Protein AF-A0A8X7VC57-F1 (afdb_monomer_lite)

Foldseek 3Di:
DPDDDPDPDADPVQVVCVVVVLDNHAAALPDPPQDLSSLVSHHHPDWPQEDLPVVSCVVVVTDHPVCSLVSVVVSVCSNVVDDDDDDDDDDDDRDPLVSVVSVVVVPAAEEEDEADDQVQLPQVNLVPVPPDPPSDGPVVSSVVSVVRVVVVVVVVVVSCVVRPNHDYHYDYPDDPDD

InterPro domains:
  IPR036514 SGNH hydrolase superfamily [G3DSA:3.40.50.1110] (84-177)
  IPR050592 GDSL lipolytic enzyme [PTHR45642] (5-82)

Secondary structure (DSSP, 8-state):
-----SSSS--HHHHHHHHTTS-SS--BTTSTT--HHHHHT--B---TT--SSHHHHHHHTPPPGGGHHHHHHHHHHHHTTS------------SHHHHHHHHHHTT--EEEEEPP--GGGSHHHHHHT-S-TT----HHHHHHHHHHHHHHHHHHHHHHHTSTT-EEEEE-SSPPP-

Sequence (178 aa):
MHVCRFSNGKLISDVIASNLNIKEFVPPFLQPNISDQGIVTGVCFASAGAGYDDRTSLSSKAIPVSKQPSMFKDYIARLKGVLSILISMVTKSLRLDGFVRELYRLGCRNIVVGGLPLMGCLPVQMTTKMRNIMRFCVEQENKDSVLYNQKLVKKLPEIEASLPGSKFLYASVYGPKP

pLDDT: mean 76.43, std 15.06, range [29.12, 92.12]

Radius of gyration: 18.11 Å; chains: 1; bounding box: 50×40×45 Å

Structure (mmCIF, N/CA/C/O backbone):
data_AF-A0A8X7VC57-F1
#
_entry.id   AF-A0A8X7VC57-F1
#
loop_
_atom_site.group_PDB
_atom_site.id
_atom_site.type_symbol
_atom_site.label_atom_id
_atom_site.label_alt_id
_atom_site.label_comp_id
_atom_site.label_asym_id
_atom_site.label_entity_id
_atom_site.label_seq_id
_atom_site.pdbx_PDB_ins_code
_atom_site.Cartn_x
_atom_site.Cartn_y
_atom_site.Cartn_z
_atom_site.occupancy
_atom_site.B_iso_or_equiv
_atom_site.auth_seq_id
_atom_site.auth_comp_id
_atom_site.auth_asym_id
_atom_site.auth_atom_id
_atom_site.pdbx_PDB_model_num
ATOM 1 N N . MET A 1 1 ? -10.328 -23.350 -2.053 1.00 32.97 1 MET A N 1
ATOM 2 C CA . MET A 1 1 ? -9.772 -22.268 -2.895 1.00 32.97 1 MET A CA 1
ATOM 3 C C . MET A 1 1 ? -8.542 -21.737 -2.176 1.00 32.97 1 MET A C 1
ATOM 5 O O . MET A 1 1 ? -8.692 -21.047 -1.176 1.00 32.97 1 MET A O 1
ATOM 9 N N . HIS A 1 2 ? -7.342 -22.172 -2.569 1.00 39.66 2 HIS A N 1
ATOM 10 C CA . HIS A 1 2 ? -6.114 -21.644 -1.972 1.00 39.66 2 HIS A CA 1
ATOM 11 C C . HIS A 1 2 ? -6.034 -20.152 -2.288 1.00 39.66 2 HIS A C 1
ATOM 13 O O . HIS A 1 2 ? -6.206 -19.751 -3.436 1.00 39.66 2 HIS A O 1
ATOM 19 N N . VAL A 1 3 ? -5.821 -19.332 -1.265 1.00 59.09 3 VAL A N 1
ATOM 20 C CA . VAL A 1 3 ? -5.559 -17.905 -1.436 1.00 59.09 3 VAL A CA 1
ATOM 21 C C . VAL A 1 3 ? -4.309 -17.762 -2.305 1.00 59.09 3 VAL A C 1
ATOM 23 O O . VAL A 1 3 ? -3.206 -18.062 -1.851 1.00 59.09 3 VAL A O 1
ATOM 26 N N . CYS A 1 4 ? -4.470 -17.343 -3.561 1.00 60.69 4 CYS A N 1
ATOM 27 C CA . CYS A 1 4 ? -3.344 -17.099 -4.456 1.00 60.69 4 CYS A CA 1
ATOM 28 C C . CYS A 1 4 ? -2.529 -15.909 -3.935 1.00 60.69 4 CYS A C 1
ATOM 30 O O . CYS A 1 4 ? -2.965 -14.760 -4.015 1.00 60.69 4 CYS A O 1
ATOM 32 N N . ARG A 1 5 ? -1.337 -16.186 -3.397 1.00 76.19 5 ARG A N 1
ATOM 33 C CA . ARG A 1 5 ? -0.320 -15.177 -3.085 1.00 76.19 5 ARG A CA 1
ATOM 34 C C . ARG A 1 5 ? 0.620 -15.063 -4.281 1.00 76.19 5 ARG A C 1
ATOM 36 O O . ARG A 1 5 ? 1.067 -16.074 -4.811 1.00 76.19 5 ARG A O 1
ATOM 43 N N . PHE A 1 6 ? 0.951 -13.840 -4.689 1.00 80.94 6 PHE A N 1
ATOM 44 C CA . PHE A 1 6 ? 1.944 -13.575 -5.742 1.00 80.94 6 PHE A CA 1
ATOM 45 C C . PHE A 1 6 ? 3.376 -13.712 -5.197 1.00 80.94 6 PHE A C 1
ATOM 47 O O . PHE A 1 6 ? 4.193 -12.805 -5.305 1.00 80.94 6 PHE A O 1
ATOM 54 N N . SER A 1 7 ? 3.644 -14.827 -4.522 1.00 83.50 7 SER A N 1
ATOM 55 C CA . SER A 1 7 ? 4.925 -15.191 -3.923 1.00 83.50 7 SER A CA 1
ATOM 56 C C . SER A 1 7 ? 4.918 -16.693 -3.628 1.00 83.50 7 SER A C 1
ATOM 58 O O . SER A 1 7 ? 3.858 -17.284 -3.433 1.00 83.50 7 SER A O 1
ATOM 60 N N . ASN A 1 8 ? 6.098 -17.303 -3.552 1.00 83.38 8 ASN A N 1
ATOM 61 C CA . ASN A 1 8 ? 6.290 -18.673 -3.070 1.00 83.38 8 ASN A CA 1
ATOM 62 C C . ASN A 1 8 ? 6.340 -18.767 -1.531 1.00 83.38 8 ASN A C 1
ATOM 64 O O . ASN A 1 8 ? 6.623 -19.833 -0.992 1.00 83.38 8 ASN A O 1
ATOM 68 N N . GLY A 1 9 ? 6.083 -17.666 -0.819 1.00 85.88 9 GLY A N 1
ATOM 69 C CA . GLY A 1 9 ? 6.104 -17.624 0.639 1.00 85.88 9 GLY A CA 1
ATOM 70 C C . GLY A 1 9 ? 5.295 -16.470 1.229 1.00 85.88 9 GLY A C 1
ATOM 71 O O . GLY A 1 9 ? 4.323 -15.989 0.639 1.00 85.88 9 GLY A O 1
ATOM 72 N N . LYS A 1 10 ? 5.707 -16.032 2.424 1.00 86.56 10 LYS A N 1
ATOM 73 C CA . LYS A 1 10 ? 5.094 -14.917 3.156 1.00 86.56 10 LYS A CA 1
ATOM 74 C C . LYS A 1 10 ? 5.173 -13.616 2.350 1.00 86.56 10 LYS A C 1
ATOM 76 O O . LYS A 1 10 ? 6.207 -13.280 1.776 1.00 86.56 10 LYS A O 1
ATOM 81 N N . LEU A 1 11 ? 4.072 -12.870 2.327 1.00 85.25 11 LEU A N 1
ATOM 82 C CA . LEU A 1 11 ? 4.039 -11.490 1.848 1.00 85.25 11 LEU A CA 1
ATOM 83 C C . LEU A 1 11 ? 4.624 -10.561 2.915 1.00 85.25 11 LEU A C 1
ATOM 85 O O . LEU A 1 11 ? 4.671 -10.907 4.094 1.00 85.25 11 LEU A O 1
ATOM 89 N N . ILE A 1 12 ? 4.989 -9.337 2.529 1.00 84.75 12 ILE A N 1
ATOM 90 C CA . ILE A 1 12 ? 5.497 -8.333 3.476 1.00 84.75 12 ILE A CA 1
ATOM 91 C C . ILE A 1 12 ? 4.533 -8.092 4.651 1.00 84.75 12 ILE A C 1
ATOM 93 O O . ILE A 1 12 ? 4.969 -7.958 5.790 1.00 84.75 12 ILE A O 1
ATOM 97 N N . SER A 1 13 ? 3.221 -8.132 4.401 1.00 81.75 13 SER A N 1
ATOM 98 C CA . SER A 1 13 ? 2.192 -8.041 5.442 1.00 81.75 13 SER A CA 1
ATOM 99 C C . SER A 1 13 ? 2.254 -9.199 6.439 1.00 81.75 13 SER A C 1
ATOM 101 O O . SER A 1 13 ? 2.046 -8.985 7.629 1.00 81.75 13 SER A O 1
ATOM 103 N N . ASP A 1 14 ? 2.558 -10.413 5.971 1.00 85.38 14 ASP A N 1
ATOM 104 C CA . ASP A 1 14 ? 2.683 -11.598 6.825 1.00 85.38 14 ASP A CA 1
ATOM 105 C C . ASP A 1 14 ? 3.969 -11.546 7.650 1.00 85.38 14 ASP A C 1
ATOM 107 O O . ASP A 1 14 ? 3.955 -11.898 8.824 1.00 85.38 14 ASP A O 1
ATOM 111 N N . VAL A 1 15 ? 5.074 -11.081 7.054 1.00 86.12 15 VAL A N 1
ATOM 112 C CA . VAL A 1 15 ? 6.356 -10.908 7.754 1.00 86.12 15 VAL A CA 1
ATOM 113 C C . VAL A 1 15 ? 6.214 -9.887 8.879 1.00 86.12 15 VAL A C 1
ATOM 115 O O . VAL A 1 15 ? 6.610 -10.168 10.006 1.00 86.12 15 VAL A O 1
ATOM 118 N N . ILE A 1 16 ? 5.590 -8.736 8.609 1.00 84.25 16 ILE A N 1
ATOM 119 C CA . ILE A 1 16 ? 5.329 -7.717 9.634 1.00 84.25 16 ILE A CA 1
ATOM 120 C C . ILE A 1 16 ? 4.433 -8.287 10.740 1.00 84.25 16 ILE A C 1
ATOM 122 O O . ILE A 1 16 ? 4.773 -8.177 11.915 1.00 84.25 16 ILE A O 1
ATOM 126 N N . ALA A 1 17 ? 3.320 -8.935 10.383 1.00 82.38 17 ALA A N 1
ATOM 127 C CA . ALA A 1 17 ? 2.410 -9.517 11.368 1.00 82.38 17 ALA A CA 1
ATOM 128 C C . ALA A 1 17 ? 3.068 -10.630 12.205 1.00 82.38 17 ALA A C 1
ATOM 130 O O . ALA A 1 17 ? 2.807 -10.718 13.406 1.00 82.38 17 ALA A O 1
ATOM 131 N N . SER A 1 18 ? 3.946 -11.432 11.593 1.00 85.31 18 SER A N 1
ATOM 132 C CA . SER A 1 18 ? 4.711 -12.484 12.273 1.00 85.31 18 SER A CA 1
ATOM 133 C C . SER A 1 18 ? 5.719 -11.880 13.249 1.00 85.31 18 SER A C 1
ATOM 135 O O . SER A 1 18 ? 5.764 -12.287 14.402 1.00 85.31 18 SER A O 1
ATOM 137 N N . ASN A 1 19 ? 6.486 -10.874 12.818 1.00 86.50 19 ASN A N 1
ATOM 138 C CA . ASN A 1 19 ? 7.508 -10.226 13.649 1.00 86.50 19 ASN A CA 1
ATOM 139 C C . ASN A 1 19 ? 6.909 -9.461 14.838 1.00 86.50 19 ASN A C 1
ATOM 141 O O . ASN A 1 19 ? 7.575 -9.278 15.852 1.00 86.50 19 ASN A O 1
ATOM 145 N N . LEU A 1 20 ? 5.653 -9.023 14.721 1.00 83.94 20 LEU A N 1
ATOM 146 C CA . LEU A 1 20 ? 4.893 -8.407 15.810 1.00 83.94 20 LEU A CA 1
ATOM 147 C C . LEU A 1 20 ? 4.149 -9.432 16.684 1.00 83.94 20 LEU A C 1
ATOM 149 O O . LEU A 1 20 ? 3.386 -9.031 17.558 1.00 83.94 20 LEU A O 1
ATOM 153 N N . ASN A 1 21 ? 4.342 -10.736 16.451 1.00 86.00 21 ASN A N 1
ATOM 154 C CA . ASN A 1 21 ? 3.646 -11.829 17.138 1.00 86.00 21 ASN A CA 1
ATOM 155 C C . ASN A 1 21 ? 2.107 -11.728 17.076 1.00 86.00 21 ASN A C 1
ATOM 157 O O . ASN A 1 21 ? 1.411 -12.172 17.985 1.00 86.00 21 ASN A O 1
ATOM 161 N N . ILE A 1 22 ? 1.561 -11.150 15.999 1.00 82.81 22 ILE A N 1
ATOM 162 C CA . ILE A 1 22 ? 0.108 -11.011 15.803 1.00 82.81 22 ILE A CA 1
ATOM 163 C C . ILE A 1 22 ? -0.461 -12.269 15.147 1.00 82.81 22 ILE A C 1
ATOM 165 O O . IL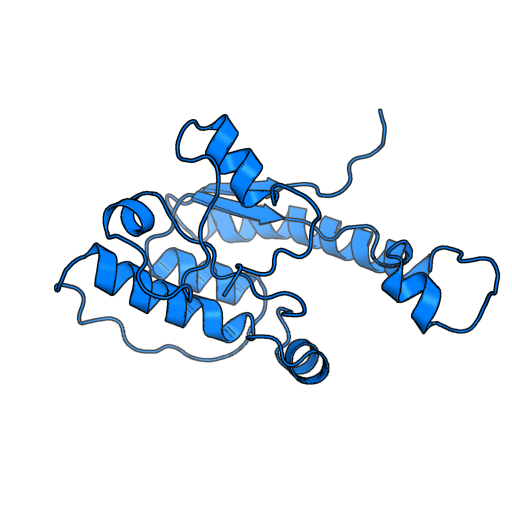E A 1 22 ? -1.477 -12.803 15.589 1.00 82.81 22 ILE A O 1
ATOM 169 N N . LYS A 1 23 ? 0.159 -12.711 14.046 1.00 83.44 23 LYS A N 1
ATOM 170 C CA . LYS A 1 23 ? -0.220 -13.922 13.305 1.00 83.44 23 LYS A CA 1
ATOM 171 C C . LYS A 1 23 ? 0.841 -14.303 12.286 1.00 83.44 23 LYS A C 1
ATOM 173 O O . LYS A 1 23 ? 1.563 -13.451 11.776 1.00 83.44 23 LYS A O 1
ATOM 178 N N . GLU A 1 24 ? 0.850 -15.577 11.918 1.00 87.94 24 GLU A N 1
ATOM 179 C CA . GLU A 1 24 ? 1.778 -16.095 10.917 1.00 87.94 24 GLU A CA 1
ATOM 180 C C . GLU A 1 24 ? 1.423 -15.667 9.482 1.00 87.94 24 GLU A C 1
ATOM 182 O O . GLU A 1 24 ? 2.307 -15.325 8.697 1.00 87.94 24 GLU A O 1
ATOM 187 N N . PHE A 1 25 ? 0.127 -15.658 9.149 1.00 86.75 25 PHE A N 1
ATOM 188 C CA . PHE A 1 25 ? -0.380 -15.308 7.823 1.00 86.75 25 PHE A CA 1
ATOM 189 C C . PHE A 1 25 ? -1.581 -14.375 7.925 1.00 86.75 25 PHE A C 1
ATOM 191 O O . PHE A 1 25 ? -2.564 -14.682 8.597 1.00 86.75 25 PHE A O 1
ATOM 198 N N . VAL A 1 26 ? -1.536 -13.255 7.205 1.00 85.94 26 VAL A N 1
ATOM 199 C CA . VAL A 1 26 ? -2.648 -12.307 7.102 1.00 85.94 26 VAL A CA 1
ATOM 200 C C . VAL A 1 26 ? -3.623 -12.807 6.032 1.00 85.94 26 VAL A C 1
ATOM 202 O O . VAL A 1 26 ? -3.233 -12.891 4.862 1.00 85.94 26 VAL A O 1
ATOM 205 N N . PRO A 1 27 ? -4.874 -13.162 6.378 1.00 88.00 27 PRO A N 1
ATOM 206 C CA . PRO A 1 27 ? -5.846 -13.648 5.402 1.00 88.00 27 PRO A CA 1
ATOM 207 C C . PRO A 1 27 ? -6.362 -12.496 4.525 1.00 88.00 27 PRO A C 1
ATOM 209 O O . PRO A 1 27 ? -6.442 -11.356 4.993 1.00 88.00 27 PRO A O 1
ATOM 212 N N . PRO A 1 28 ? -6.742 -12.747 3.262 1.00 88.19 28 PRO A N 1
ATOM 213 C CA . PRO A 1 28 ? -7.389 -11.738 2.440 1.00 88.19 28 PRO A CA 1
ATOM 214 C C . PRO A 1 28 ? -8.838 -11.549 2.898 1.00 88.19 28 PRO A C 1
ATOM 216 O O . PRO A 1 28 ? -9.517 -12.521 3.211 1.00 88.19 28 PRO A O 1
ATOM 219 N N . PHE A 1 29 ? -9.343 -10.316 2.890 1.00 86.50 29 PHE A N 1
ATOM 220 C CA . PHE A 1 29 ? -10.690 -9.990 3.380 1.00 86.50 29 PHE A CA 1
ATOM 221 C C . PHE A 1 29 ? -11.816 -10.731 2.642 1.00 86.50 29 PHE A C 1
ATOM 223 O O . PHE A 1 29 ? -12.842 -11.044 3.235 1.00 86.50 29 PHE A O 1
ATOM 230 N N . LEU A 1 30 ? -11.615 -11.030 1.355 1.00 87.50 30 LEU A N 1
ATOM 231 C CA . LEU A 1 30 ? -12.588 -11.743 0.521 1.00 87.50 30 LEU A CA 1
ATOM 232 C C . LEU A 1 30 ? -12.528 -13.269 0.669 1.00 87.50 30 LEU A C 1
ATOM 234 O O . LEU A 1 30 ? -13.243 -13.971 -0.044 1.00 87.50 30 LEU A O 1
ATOM 238 N N . GLN A 1 31 ? -11.676 -13.806 1.549 1.00 84.88 31 GLN A N 1
ATOM 239 C CA . GLN A 1 31 ? -11.688 -15.239 1.820 1.00 84.88 31 GLN A CA 1
ATOM 240 C C . GLN A 1 31 ? -13.054 -15.635 2.411 1.00 84.88 31 GLN A C 1
ATOM 242 O O . GLN A 1 31 ? -13.535 -14.983 3.341 1.00 84.88 31 GLN A O 1
ATOM 247 N N . PRO A 1 32 ? -13.695 -16.702 1.905 1.00 82.38 32 PRO A N 1
ATOM 248 C CA . PRO A 1 32 ? -14.914 -17.210 2.516 1.00 82.38 32 PRO A CA 1
ATOM 249 C C . PRO A 1 32 ? -14.630 -17.712 3.939 1.00 82.38 32 PRO A C 1
ATOM 251 O O . PRO A 1 32 ? -13.593 -18.325 4.190 1.00 82.38 32 PRO A O 1
ATOM 254 N N . ASN A 1 33 ? -15.572 -17.482 4.856 1.00 81.62 33 ASN A N 1
ATOM 255 C CA . ASN A 1 33 ? -15.559 -18.011 6.227 1.00 81.62 33 ASN A CA 1
ATOM 256 C C . ASN A 1 33 ? -14.354 -17.586 7.095 1.00 81.62 33 ASN A C 1
ATOM 258 O O . ASN A 1 33 ? -13.843 -18.380 7.883 1.00 81.62 33 ASN A O 1
ATOM 262 N N . ILE A 1 34 ? -13.887 -16.336 6.985 1.00 80.44 34 ILE A N 1
ATOM 263 C CA . ILE A 1 34 ? -12.918 -15.784 7.951 1.00 80.44 34 ILE A CA 1
ATOM 264 C C . ILE A 1 34 ? -13.590 -15.702 9.326 1.00 80.44 34 ILE A C 1
ATOM 266 O O . ILE A 1 34 ? -14.633 -15.057 9.453 1.00 80.44 34 ILE A O 1
ATOM 270 N N . SER A 1 35 ? -12.976 -16.330 10.331 1.00 80.31 35 SER A N 1
ATOM 271 C CA . SER A 1 35 ? -13.426 -16.267 11.724 1.00 80.31 35 SER A CA 1
ATOM 272 C C . SER A 1 35 ? -13.304 -14.853 12.287 1.00 80.31 35 SER A C 1
ATOM 274 O O . SER A 1 35 ? -12.401 -14.106 11.909 1.00 80.31 35 SER A O 1
ATOM 276 N N . ASP A 1 36 ? -14.147 -14.501 13.255 1.00 76.88 36 ASP A N 1
ATOM 277 C CA . ASP A 1 36 ? -14.099 -13.178 13.892 1.00 76.88 36 ASP A CA 1
ATOM 278 C C . ASP A 1 36 ? -12.734 -12.907 14.541 1.00 76.88 36 ASP A C 1
ATOM 280 O O . ASP A 1 36 ? -12.183 -11.815 14.402 1.00 76.88 36 ASP A O 1
ATOM 284 N N . GLN A 1 37 ? -12.103 -13.939 15.114 1.00 69.75 37 GLN A N 1
ATOM 285 C CA . GLN A 1 37 ? -10.734 -13.858 15.632 1.00 69.75 37 GLN A CA 1
ATOM 286 C C . GLN A 1 37 ? -9.698 -13.539 14.532 1.00 69.75 37 GLN A C 1
ATOM 288 O O . GLN A 1 37 ? -8.708 -12.838 14.760 1.00 69.75 37 GLN A O 1
ATOM 293 N N . GLY A 1 38 ? -9.925 -14.028 13.310 1.00 71.56 38 GLY A N 1
ATOM 294 C CA . GLY A 1 38 ? -9.120 -13.695 12.136 1.00 71.56 38 GLY A CA 1
ATOM 295 C C . GLY A 1 38 ? -9.304 -12.246 11.680 1.00 71.56 38 GLY A C 1
ATOM 296 O O . GLY A 1 38 ? -8.341 -11.635 11.213 1.00 71.56 38 GLY A O 1
ATOM 297 N N . ILE A 1 39 ? -10.507 -11.691 11.862 1.00 74.50 39 ILE A N 1
ATOM 298 C CA . ILE A 1 39 ? -10.857 -10.303 11.531 1.00 74.50 39 ILE A CA 1
ATOM 299 C C . ILE A 1 39 ? -10.235 -9.341 12.541 1.00 74.50 39 ILE A C 1
ATOM 301 O O . ILE A 1 39 ? -9.547 -8.420 12.121 1.00 74.50 39 ILE A O 1
ATOM 305 N N . VAL A 1 40 ? -10.388 -9.566 13.852 1.00 74.81 40 VAL A N 1
ATOM 306 C CA . VAL A 1 40 ? -9.853 -8.659 14.898 1.00 74.81 40 VAL A CA 1
ATOM 307 C C . VAL A 1 40 ? -8.334 -8.521 14.857 1.00 74.81 40 VAL A C 1
ATOM 309 O O . VAL A 1 40 ? -7.788 -7.479 15.205 1.00 74.81 40 VAL A O 1
ATOM 312 N N . THR A 1 41 ? -7.643 -9.550 14.371 1.00 73.62 41 THR A N 1
ATOM 313 C CA . THR A 1 41 ? -6.185 -9.556 14.216 1.00 73.62 41 THR A CA 1
ATOM 314 C C . THR A 1 41 ? -5.722 -8.993 12.860 1.00 73.62 41 THR A C 1
ATOM 316 O O . THR A 1 41 ? -4.527 -8.986 12.571 1.00 73.62 41 THR A O 1
ATOM 319 N N . GLY A 1 42 ? -6.640 -8.526 12.005 1.00 78.00 42 GLY A N 1
ATOM 320 C CA . GLY A 1 42 ? -6.348 -7.831 10.749 1.00 78.00 42 GLY A CA 1
ATOM 321 C C . GLY A 1 42 ? -6.418 -8.701 9.489 1.00 78.00 42 GLY A C 1
ATOM 322 O O . GLY A 1 42 ? -6.141 -9.900 9.505 1.00 78.00 42 GLY A O 1
ATOM 323 N N . VAL A 1 43 ? -6.758 -8.079 8.360 1.00 87.38 43 VAL A N 1
ATOM 324 C CA . VAL A 1 43 ? -6.946 -8.733 7.053 1.00 87.38 43 VAL A CA 1
ATOM 325 C C . VAL A 1 43 ? -6.254 -7.943 5.939 1.00 87.38 43 VAL A C 1
ATOM 327 O O . VAL A 1 43 ? -5.932 -6.767 6.100 1.00 87.38 43 VAL A O 1
ATOM 330 N N . CYS A 1 44 ? -6.041 -8.579 4.789 1.00 87.44 44 CYS A N 1
ATOM 331 C CA . CYS A 1 44 ? -5.459 -7.961 3.603 1.00 87.44 44 CYS A CA 1
ATOM 332 C C . CYS A 1 44 ? -6.542 -7.636 2.558 1.00 87.44 44 CYS A C 1
ATOM 334 O O . CYS A 1 44 ? -7.294 -8.514 2.140 1.00 87.44 44 CYS A O 1
ATOM 336 N N . PHE A 1 45 ? -6.607 -6.383 2.100 1.00 89.00 45 PHE A N 1
ATOM 337 C CA . PHE A 1 45 ? -7.520 -5.942 1.028 1.00 89.00 45 PHE A CA 1
ATOM 338 C C . PHE A 1 45 ? -6.834 -5.838 -0.342 1.00 89.00 45 PHE A C 1
ATOM 340 O O . PHE A 1 45 ? -7.481 -5.497 -1.331 1.00 89.00 45 PHE A O 1
ATOM 347 N N . ALA A 1 46 ? -5.523 -6.091 -0.400 1.00 85.75 46 ALA A N 1
ATOM 348 C CA . ALA A 1 46 ? -4.724 -5.871 -1.596 1.00 85.75 46 ALA A CA 1
ATOM 349 C C . ALA A 1 46 ? -5.144 -6.803 -2.741 1.00 85.75 46 ALA A C 1
ATOM 351 O O . ALA A 1 46 ? -5.404 -7.991 -2.545 1.00 85.75 46 ALA A O 1
ATOM 352 N N . SER A 1 47 ? -5.146 -6.257 -3.956 1.00 87.12 47 SER A N 1
ATOM 353 C CA . SER A 1 47 ? -5.370 -6.995 -5.197 1.00 87.12 47 SER A CA 1
ATOM 354 C C . SER A 1 47 ? -4.193 -6.755 -6.134 1.00 87.12 47 SER A C 1
ATOM 356 O O . SER A 1 47 ? -3.781 -5.614 -6.347 1.00 87.12 47 SER A O 1
ATOM 358 N N . ALA A 1 48 ? -3.607 -7.829 -6.657 1.00 82.62 48 ALA A N 1
ATOM 359 C CA . ALA A 1 48 ? -2.459 -7.719 -7.544 1.00 82.62 48 ALA A CA 1
ATOM 360 C C . ALA A 1 48 ? -2.864 -7.104 -8.886 1.00 82.62 48 ALA A C 1
ATOM 362 O O . ALA A 1 48 ? -3.887 -7.471 -9.455 1.00 82.62 48 ALA A O 1
ATOM 363 N N . GLY A 1 49 ? -2.046 -6.180 -9.388 1.00 80.31 49 GLY A N 1
ATOM 364 C CA . GLY A 1 49 ? -2.349 -5.432 -10.609 1.00 80.31 49 GLY A CA 1
ATOM 365 C C . GLY A 1 49 ? -3.275 -4.232 -10.395 1.00 80.31 49 GLY A C 1
ATOM 366 O O . GLY A 1 49 ? -3.653 -3.602 -11.379 1.00 80.31 49 GLY A O 1
ATOM 367 N N . ALA A 1 50 ? -3.625 -3.907 -9.145 1.00 82.06 50 ALA A N 1
ATOM 368 C CA . ALA A 1 50 ? -4.355 -2.694 -8.808 1.00 82.06 50 ALA A CA 1
ATOM 369 C C . ALA A 1 50 ? -3.403 -1.491 -8.697 1.00 82.06 50 ALA A C 1
ATOM 371 O O . ALA A 1 50 ? -2.363 -1.569 -8.040 1.00 82.06 50 ALA A O 1
ATOM 372 N N . GLY A 1 51 ? -3.779 -0.369 -9.308 1.00 76.75 51 GLY A N 1
ATOM 373 C CA . GLY A 1 51 ? -3.070 0.910 -9.204 1.00 76.75 51 GLY A CA 1
ATOM 374 C C . GLY A 1 51 ? -3.964 2.028 -8.665 1.00 76.75 51 GLY A C 1
ATOM 375 O O . GLY A 1 51 ? -5.182 1.874 -8.593 1.00 76.75 51 GLY A O 1
ATOM 376 N N . TYR A 1 52 ? -3.361 3.165 -8.292 1.00 74.06 52 TYR A N 1
ATOM 377 C CA . TYR A 1 52 ? -4.112 4.358 -7.862 1.00 74.06 52 TYR A CA 1
ATOM 378 C C . TYR A 1 52 ? -4.949 4.974 -8.993 1.00 74.06 52 TYR A C 1
ATOM 380 O O . TYR A 1 52 ? -5.951 5.625 -8.721 1.00 74.06 52 TYR A O 1
ATOM 388 N N . ASP A 1 53 ? -4.548 4.769 -10.248 1.00 76.19 53 ASP A N 1
ATOM 389 C CA . ASP A 1 53 ? -5.385 5.067 -11.407 1.00 76.19 53 ASP A CA 1
ATOM 390 C C . ASP A 1 53 ? -6.171 3.808 -11.790 1.00 76.19 53 ASP A C 1
ATOM 392 O O . ASP A 1 53 ? -5.590 2.809 -12.226 1.00 76.19 53 ASP A O 1
ATOM 396 N N . ASP A 1 54 ? -7.494 3.859 -11.659 1.00 79.94 54 ASP A N 1
ATOM 397 C CA . ASP A 1 54 ? -8.391 2.735 -11.940 1.00 79.94 54 ASP A CA 1
ATOM 398 C C . ASP A 1 54 ? -8.235 2.189 -13.369 1.00 79.94 54 ASP A C 1
ATOM 400 O O . ASP A 1 54 ? -8.432 0.992 -13.589 1.00 79.94 54 ASP A O 1
ATOM 404 N N . ARG A 1 55 ? -7.787 3.009 -14.333 1.00 72.88 55 ARG A N 1
ATOM 405 C CA . ARG A 1 55 ? -7.513 2.557 -15.708 1.00 72.88 55 ARG A CA 1
ATOM 406 C C . ARG A 1 55 ? -6.460 1.455 -15.762 1.00 72.88 55 ARG A C 1
ATOM 408 O O . ARG A 1 55 ? -6.581 0.538 -16.569 1.00 72.88 55 ARG A O 1
ATOM 415 N N . THR A 1 56 ? -5.465 1.507 -14.876 1.00 65.44 56 THR A N 1
ATOM 416 C CA . THR A 1 56 ? -4.413 0.478 -14.788 1.00 65.44 56 THR A CA 1
ATOM 417 C C . THR A 1 56 ? -4.930 -0.854 -14.246 1.00 65.44 56 THR A C 1
ATOM 419 O O . THR A 1 56 ? -4.359 -1.896 -14.545 1.00 65.44 56 THR A O 1
ATOM 422 N N . SER A 1 57 ? -6.043 -0.836 -13.509 1.00 74.69 57 SER A N 1
ATOM 423 C CA . SER A 1 57 ? -6.658 -2.040 -12.937 1.00 74.69 57 SER A CA 1
ATOM 424 C C . SER A 1 57 ? -7.585 -2.747 -13.937 1.00 74.69 57 SER A C 1
ATOM 426 O O . SER A 1 57 ? -7.834 -3.946 -13.819 1.00 74.69 57 SER A O 1
ATOM 428 N N . LEU A 1 58 ? -8.082 -2.026 -14.953 1.00 73.88 58 LEU A N 1
ATOM 429 C CA . LEU A 1 58 ? -8.949 -2.589 -15.994 1.00 73.88 58 LEU A CA 1
ATOM 430 C C . LEU A 1 58 ? -8.195 -3.559 -16.911 1.00 73.88 58 LEU A C 1
ATOM 432 O O . LEU A 1 58 ? -8.745 -4.591 -17.289 1.00 73.88 58 LEU A O 1
ATOM 436 N N . SER A 1 59 ? -6.933 -3.264 -17.238 1.00 68.06 59 SER A N 1
ATOM 437 C CA . SER A 1 59 ? -6.112 -4.130 -18.095 1.00 68.06 59 SER A CA 1
ATOM 438 C C . SER A 1 59 ? -5.738 -5.449 -17.413 1.00 68.06 59 SER A C 1
ATOM 440 O O . SER A 1 59 ? -5.636 -6.476 -18.079 1.00 68.06 59 SER A O 1
ATOM 442 N N . SER A 1 60 ? -5.582 -5.438 -16.087 1.00 69.69 60 SER A N 1
ATOM 443 C CA . SER A 1 60 ? -5.234 -6.607 -15.271 1.00 69.69 60 SER A CA 1
ATOM 444 C C . SER A 1 60 ? -6.450 -7.368 -14.727 1.00 69.69 60 SER A C 1
ATOM 446 O O . SER A 1 60 ? -6.277 -8.435 -14.140 1.00 69.69 60 SER A O 1
ATOM 448 N N . LYS A 1 61 ? -7.674 -6.842 -14.910 1.00 81.00 61 LYS A N 1
ATOM 449 C CA . LYS A 1 61 ? -8.915 -7.325 -14.266 1.00 81.00 61 LYS A CA 1
ATOM 450 C C . LYS A 1 61 ? -8.808 -7.390 -12.731 1.00 81.00 61 LYS A C 1
ATOM 452 O O . LYS A 1 61 ? -9.474 -8.204 -12.090 1.00 81.00 61 LYS A O 1
ATOM 457 N N . ALA A 1 62 ? -7.964 -6.541 -12.145 1.00 83.44 62 ALA A N 1
ATOM 458 C CA . ALA A 1 62 ? -7.756 -6.461 -10.705 1.00 83.44 62 ALA A CA 1
ATOM 459 C C . ALA A 1 62 ? -8.896 -5.708 -10.007 1.00 83.44 62 ALA A C 1
ATOM 461 O O . ALA A 1 62 ? -9.600 -4.902 -10.618 1.00 83.44 62 ALA A O 1
ATOM 462 N N . ILE A 1 63 ? -9.047 -5.923 -8.696 1.00 84.75 63 ILE A N 1
ATOM 463 C CA . ILE A 1 63 ? -9.930 -5.090 -7.872 1.00 84.75 63 ILE A CA 1
ATOM 464 C C . ILE A 1 63 ? -9.258 -3.717 -7.721 1.00 84.75 63 ILE A C 1
ATOM 466 O O . ILE A 1 63 ? -8.181 -3.657 -7.123 1.00 84.75 63 ILE A O 1
ATOM 470 N N . PRO A 1 64 ? -9.860 -2.618 -8.213 1.00 86.75 64 PRO A N 1
ATOM 471 C CA . PRO A 1 64 ? -9.219 -1.307 -8.179 1.00 86.75 64 PRO A CA 1
ATOM 472 C C . PRO A 1 64 ? -8.923 -0.836 -6.754 1.00 86.75 64 PRO A C 1
ATOM 474 O O . PRO A 1 64 ? -9.688 -1.123 -5.824 1.00 86.75 64 PRO A O 1
ATOM 477 N N . VAL A 1 65 ? -7.852 -0.053 -6.577 1.00 83.38 65 VAL A N 1
ATOM 478 C CA . VAL A 1 65 ? -7.513 0.533 -5.266 1.00 83.38 65 VAL A CA 1
ATOM 479 C C . VAL A 1 65 ? -8.651 1.423 -4.760 1.00 83.38 65 VAL A C 1
ATOM 481 O O . VAL A 1 65 ? -8.910 1.439 -3.560 1.00 83.38 65 VAL A O 1
ATOM 484 N N . SER A 1 66 ? -9.411 2.072 -5.651 1.00 83.12 66 SER A N 1
ATOM 485 C CA . SER A 1 66 ? -10.590 2.876 -5.291 1.00 83.12 66 SER A CA 1
ATOM 486 C C . SER A 1 66 ? -11.692 2.092 -4.571 1.00 83.12 66 SER A C 1
ATOM 488 O O . SER A 1 66 ? -12.467 2.684 -3.819 1.00 83.12 66 SER A O 1
ATOM 490 N N . LYS A 1 67 ? -11.758 0.766 -4.749 1.00 86.19 67 LYS A N 1
ATOM 491 C CA . LYS A 1 67 ? -12.754 -0.100 -4.101 1.00 86.19 67 LYS A CA 1
ATOM 492 C C . LYS A 1 67 ? -12.318 -0.574 -2.710 1.00 86.19 67 LYS A C 1
ATOM 494 O O . LYS A 1 67 ? -13.168 -0.885 -1.875 1.00 86.19 67 LYS A O 1
ATOM 499 N N . GLN A 1 68 ? -11.015 -0.582 -2.427 1.00 85.56 68 GLN A N 1
ATOM 500 C CA . GLN A 1 68 ? -10.457 -1.076 -1.162 1.00 85.56 68 GLN A CA 1
ATOM 501 C C . GLN A 1 68 ? -10.934 -0.294 0.086 1.00 85.56 68 GLN A C 1
ATOM 503 O O . GLN A 1 68 ? -11.197 -0.943 1.097 1.00 85.56 68 GLN A O 1
ATOM 508 N N . PRO A 1 69 ? -11.165 1.040 0.058 1.00 83.81 69 PRO A N 1
ATOM 509 C CA . PRO A 1 69 ? -11.758 1.763 1.186 1.00 83.81 69 PRO A CA 1
ATOM 510 C C . PRO A 1 69 ? -13.185 1.317 1.508 1.00 83.81 69 PRO A C 1
ATOM 512 O O . PRO A 1 69 ? -13.559 1.285 2.675 1.00 83.81 69 PRO A O 1
ATOM 515 N N . SER A 1 70 ? -13.984 0.942 0.501 1.00 84.25 70 SER A N 1
ATOM 516 C CA . SER A 1 70 ? -15.325 0.388 0.736 1.00 84.25 70 SER A CA 1
ATOM 517 C C . SER A 1 70 ? -15.236 -0.960 1.444 1.00 84.25 70 SER A C 1
ATOM 519 O O . SER A 1 70 ? -15.941 -1.187 2.416 1.00 84.25 70 SER A O 1
ATOM 521 N N . MET A 1 71 ? -14.307 -1.819 1.020 1.00 87.25 71 MET A N 1
ATOM 522 C CA . MET A 1 71 ? -14.066 -3.098 1.696 1.00 87.25 71 MET A CA 1
ATOM 523 C C . MET A 1 71 ? -13.586 -2.885 3.138 1.00 87.25 71 MET A C 1
ATOM 525 O O . MET A 1 71 ? -13.966 -3.629 4.037 1.00 87.25 71 MET A O 1
ATOM 529 N N . PHE A 1 72 ? -12.785 -1.843 3.379 1.00 84.69 72 PHE A N 1
ATOM 530 C CA . PHE A 1 72 ? -12.379 -1.466 4.727 1.00 84.69 72 PHE A CA 1
ATOM 531 C C . PHE A 1 72 ? -13.558 -0.954 5.570 1.00 84.69 72 PHE A C 1
ATOM 533 O O . PHE A 1 72 ? -13.654 -1.307 6.741 1.00 84.69 72 PHE A O 1
ATOM 540 N N . LYS A 1 73 ? -14.498 -0.195 4.989 1.00 83.38 73 LYS A N 1
ATOM 541 C CA . LYS A 1 73 ? -15.756 0.184 5.664 1.00 83.38 73 LYS A CA 1
ATOM 542 C C . LYS A 1 73 ? -16.554 -1.049 6.082 1.00 83.38 73 LYS A C 1
ATOM 544 O O . LYS A 1 73 ? -16.946 -1.140 7.244 1.00 83.38 73 LYS A O 1
ATOM 549 N N . ASP A 1 74 ? -16.714 -2.015 5.181 1.00 84.50 74 ASP A N 1
ATOM 550 C CA . ASP A 1 74 ? -17.410 -3.274 5.472 1.00 84.50 74 ASP A CA 1
ATOM 551 C C . ASP A 1 74 ? -16.697 -4.059 6.585 1.00 84.50 74 ASP A C 1
ATOM 553 O O . ASP A 1 74 ? -17.330 -4.605 7.487 1.00 84.50 74 ASP A O 1
ATOM 557 N N . TYR A 1 75 ? -15.363 -4.068 6.574 1.00 81.12 75 TYR A N 1
ATOM 558 C CA . TYR A 1 75 ? -14.549 -4.654 7.637 1.00 81.12 75 TYR A CA 1
ATOM 559 C C . TYR A 1 75 ? -14.754 -3.965 8.992 1.00 81.12 75 TYR A C 1
ATOM 561 O O . TYR A 1 75 ? -14.956 -4.650 9.992 1.00 81.12 75 TYR A O 1
ATOM 569 N N . ILE A 1 76 ? -14.755 -2.629 9.041 1.00 79.12 76 ILE A N 1
ATOM 570 C CA . ILE A 1 76 ? -15.037 -1.880 10.273 1.00 79.12 76 ILE A CA 1
ATOM 571 C C . ILE A 1 76 ? -16.458 -2.169 10.770 1.00 79.12 76 ILE A C 1
ATOM 573 O O . ILE A 1 76 ? -16.651 -2.340 11.971 1.00 79.12 76 ILE A O 1
ATOM 577 N N . ALA A 1 77 ? -17.440 -2.272 9.871 1.00 76.50 77 ALA A N 1
ATOM 578 C CA . ALA A 1 77 ? -18.807 -2.634 10.234 1.00 76.50 77 ALA A CA 1
ATOM 579 C C . ALA A 1 77 ? -18.880 -4.038 10.859 1.00 76.50 77 ALA A C 1
ATOM 581 O O . ALA A 1 77 ? -19.537 -4.210 11.886 1.00 76.50 77 ALA A O 1
ATOM 582 N N . ARG A 1 78 ? -18.147 -5.013 10.300 1.00 76.75 78 ARG A N 1
ATOM 583 C CA . ARG A 1 78 ? -18.025 -6.369 10.865 1.00 76.75 78 ARG A CA 1
ATOM 584 C C . ARG A 1 78 ? -17.315 -6.381 12.218 1.00 76.75 78 ARG A C 1
ATOM 586 O O . ARG A 1 78 ? -17.773 -7.067 13.120 1.00 76.75 78 ARG A O 1
ATOM 593 N N . LEU A 1 79 ? -16.246 -5.599 12.384 1.00 71.12 79 LEU A N 1
ATOM 594 C CA . LEU A 1 79 ? -15.547 -5.463 13.667 1.00 71.12 79 LEU A CA 1
ATOM 595 C C . LEU A 1 79 ? -16.409 -4.822 14.757 1.00 71.12 79 LEU A C 1
ATOM 597 O O . LEU A 1 79 ? -16.270 -5.162 15.927 1.00 71.12 79 LEU A O 1
ATOM 601 N N . LYS A 1 80 ? -17.255 -3.858 14.385 1.00 68.06 80 LYS A N 1
ATOM 602 C CA . LYS A 1 80 ? -18.038 -3.056 15.334 1.00 68.06 80 LYS A CA 1
ATOM 603 C C . LYS A 1 80 ? -19.449 -3.587 15.592 1.00 68.06 80 LYS A C 1
ATOM 605 O O . LYS A 1 80 ? -20.182 -2.937 16.326 1.00 68.06 80 LYS A O 1
ATOM 610 N N . GLY A 1 81 ? -19.842 -4.723 15.011 1.00 56.09 81 GLY A N 1
ATOM 611 C CA . GLY A 1 81 ? -21.058 -5.451 15.395 1.00 56.09 81 GLY A CA 1
ATOM 612 C C . GLY A 1 81 ? -22.369 -4.646 15.427 1.00 56.09 81 GLY A C 1
ATOM 613 O O . GLY A 1 81 ? -23.267 -5.040 16.151 1.00 56.09 81 GLY A O 1
ATOM 614 N N . VAL A 1 82 ? -22.510 -3.578 14.623 1.00 48.69 82 VAL A N 1
ATOM 615 C CA . VAL A 1 82 ? -23.617 -2.583 14.625 1.00 48.69 82 VAL A CA 1
ATOM 616 C C . VAL A 1 82 ? -23.445 -1.442 15.644 1.00 48.69 82 VAL A C 1
ATOM 618 O O . VAL A 1 82 ? -24.030 -1.470 16.716 1.00 48.69 82 VAL A O 1
ATOM 621 N N . LEU A 1 83 ? -22.723 -0.378 15.249 1.00 37.00 83 LEU A N 1
ATOM 622 C CA . LEU A 1 83 ? -23.039 1.026 15.591 1.00 37.00 83 LEU A CA 1
ATOM 623 C C . LEU A 1 83 ? -22.136 2.001 14.809 1.00 37.00 83 LEU A C 1
ATOM 625 O O . LEU A 1 83 ? -21.220 2.602 15.363 1.00 37.00 83 LEU A O 1
ATOM 629 N N . SER A 1 84 ? -22.321 2.146 13.497 1.00 41.19 84 SER A N 1
ATOM 630 C CA . SER A 1 84 ? -21.712 3.257 12.735 1.00 41.19 84 SER A CA 1
ATOM 631 C C . SER A 1 84 ? -22.509 3.513 11.453 1.00 41.19 84 SER A C 1
ATOM 633 O O . SER A 1 84 ? -21.980 3.465 10.346 1.00 41.19 84 SER A O 1
ATOM 635 N N . ILE A 1 85 ? -23.816 3.742 11.597 1.00 46.41 85 ILE A N 1
ATOM 636 C CA 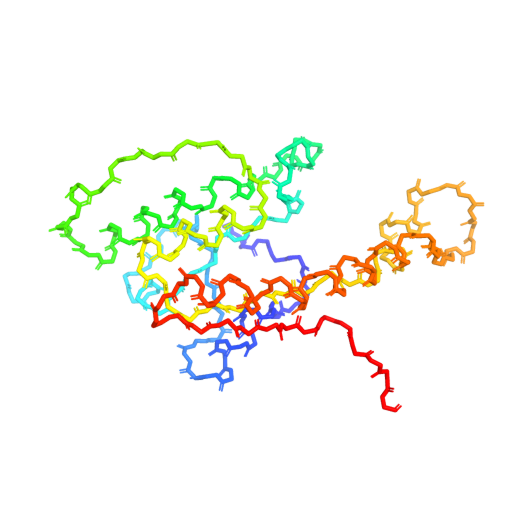. ILE A 1 85 ? -24.540 4.5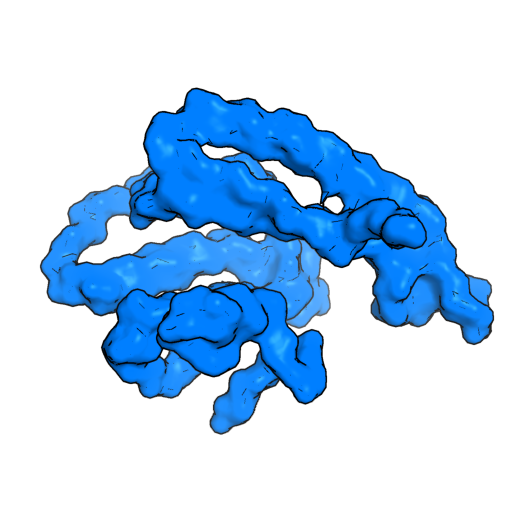53 10.613 1.00 46.41 85 ILE A CA 1
ATOM 637 C C . ILE A 1 85 ? -24.051 5.991 10.833 1.00 46.41 85 ILE A C 1
ATOM 639 O O . ILE A 1 85 ? -23.894 6.393 11.983 1.00 46.41 85 ILE A O 1
ATOM 643 N N . LEU A 1 86 ? -23.825 6.728 9.740 1.00 36.75 86 LEU A N 1
ATOM 644 C CA . LEU A 1 86 ? -23.102 8.007 9.627 1.00 36.75 86 LEU A CA 1
ATOM 645 C C . LEU A 1 86 ? -21.594 7.732 9.541 1.00 36.75 86 LEU A C 1
ATOM 647 O O . LEU A 1 86 ? -20.915 7.508 10.529 1.00 36.75 86 LEU A O 1
ATOM 651 N N . ILE A 1 87 ? -21.001 7.663 8.356 1.00 36.56 87 ILE A N 1
ATOM 652 C CA . ILE A 1 87 ? -20.794 8.822 7.489 1.00 36.56 87 ILE A CA 1
ATOM 653 C C . ILE A 1 87 ? -20.857 8.338 6.039 1.00 36.56 87 ILE A C 1
ATOM 655 O O . ILE A 1 87 ? -19.991 7.592 5.575 1.00 36.56 87 ILE A O 1
ATOM 659 N N . SER A 1 88 ? -21.900 8.758 5.324 1.00 32.19 88 SER A N 1
ATOM 660 C CA . SER A 1 88 ? -21.950 8.588 3.878 1.00 32.19 88 SER A CA 1
ATOM 661 C C . SER A 1 88 ? -21.240 9.748 3.185 1.00 32.19 88 SER A C 1
ATOM 663 O O . SER A 1 88 ? -21.383 10.902 3.577 1.00 32.19 88 SER A O 1
ATOM 665 N N . MET A 1 89 ? -20.529 9.370 2.124 1.00 35.88 89 MET A N 1
ATOM 666 C CA . MET A 1 89 ? -20.247 10.126 0.901 1.00 35.88 89 MET A CA 1
ATOM 667 C C . MET A 1 89 ? -19.564 11.497 0.994 1.00 35.88 89 MET A C 1
ATOM 669 O O . MET A 1 89 ? -20.219 12.513 1.181 1.00 35.88 89 MET A O 1
ATOM 673 N N . VAL A 1 90 ? -18.282 11.527 0.594 1.00 35.03 90 VAL A N 1
ATOM 674 C CA . VAL A 1 90 ? -17.742 12.570 -0.303 1.00 35.03 90 VAL A CA 1
ATOM 675 C C . VAL A 1 90 ? -16.821 11.933 -1.363 1.00 35.03 90 VAL A C 1
ATOM 677 O O . VAL A 1 90 ?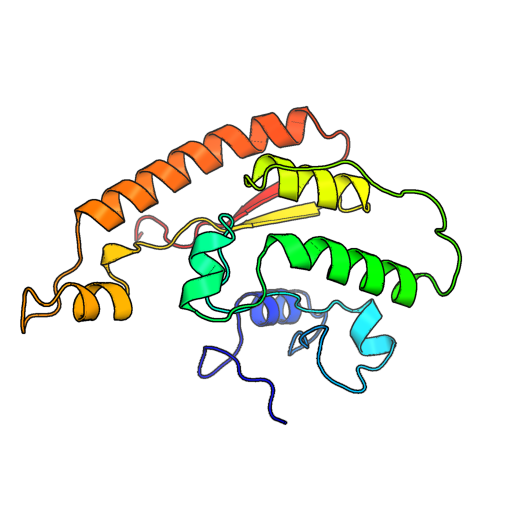 -16.231 10.875 -1.159 1.00 35.03 90 VAL A O 1
ATOM 680 N N . THR A 1 91 ? -16.775 12.584 -2.524 1.00 35.91 91 THR A N 1
ATOM 681 C CA . THR A 1 91 ? -16.557 12.077 -3.885 1.00 35.91 91 THR A CA 1
ATOM 682 C C . THR A 1 91 ? -15.168 12.425 -4.472 1.00 35.91 91 THR A C 1
ATOM 684 O O . THR A 1 91 ? -14.603 13.461 -4.149 1.00 35.91 91 THR A O 1
ATOM 687 N N . LYS A 1 92 ? -14.694 11.566 -5.399 1.00 38.66 92 LYS A N 1
ATOM 688 C CA . LYS A 1 92 ? -13.749 11.727 -6.546 1.00 38.66 92 LYS A CA 1
ATOM 689 C C . LYS A 1 92 ? -12.428 12.511 -6.396 1.00 38.66 92 LYS A C 1
ATOM 691 O O . LYS A 1 92 ? -12.388 13.728 -6.506 1.00 38.66 92 LYS A O 1
ATOM 696 N N . SER A 1 93 ? -11.329 11.752 -6.418 1.00 37.28 93 SER A N 1
ATOM 697 C CA . SER A 1 93 ? -10.226 11.771 -7.410 1.00 37.28 93 SER A CA 1
ATOM 698 C C . SER A 1 93 ? -9.086 10.961 -6.789 1.00 37.28 93 SER A C 1
ATOM 700 O O . SER A 1 93 ? -8.480 11.407 -5.813 1.00 37.28 93 SER A O 1
ATOM 702 N N . LEU A 1 94 ? -8.847 9.725 -7.248 1.00 48.62 94 LEU A N 1
ATOM 703 C CA . LEU A 1 94 ? -7.926 8.833 -6.541 1.00 48.62 94 LEU A CA 1
ATOM 704 C C . LEU A 1 94 ? -6.469 9.163 -6.893 1.00 48.62 94 LEU A C 1
ATOM 706 O O . LEU A 1 94 ? -5.878 8.671 -7.846 1.00 48.62 94 LEU A O 1
ATOM 710 N N . ARG A 1 95 ? -5.895 10.046 -6.080 1.00 67.31 95 ARG A N 1
ATOM 711 C CA . ARG A 1 95 ? -4.453 10.184 -5.863 1.00 67.31 95 ARG A CA 1
ATOM 712 C C . ARG A 1 95 ? -4.153 9.663 -4.458 1.00 67.31 95 ARG A C 1
ATOM 714 O O . ARG A 1 95 ? -5.045 9.638 -3.612 1.00 67.31 95 ARG A O 1
ATOM 721 N N . LEU A 1 96 ? -2.897 9.312 -4.190 1.00 72.62 96 LEU A N 1
ATOM 722 C CA . LEU A 1 96 ? -2.437 8.846 -2.875 1.00 72.62 96 LEU A CA 1
ATOM 723 C C . LEU A 1 96 ? -2.976 9.689 -1.698 1.00 72.62 96 LEU A C 1
ATOM 725 O O . LEU A 1 96 ? -3.411 9.133 -0.697 1.00 72.62 96 LEU A O 1
ATOM 729 N N . ASP A 1 97 ? -2.994 11.018 -1.842 1.00 77.69 97 ASP A N 1
ATOM 730 C CA . ASP A 1 97 ? -3.497 11.951 -0.820 1.00 77.69 97 ASP A CA 1
ATOM 731 C C . ASP A 1 97 ? -4.973 11.699 -0.458 1.00 77.69 97 ASP A C 1
ATOM 733 O O . ASP A 1 97 ? -5.308 11.553 0.716 1.00 77.69 97 ASP A O 1
ATOM 737 N N . GLY A 1 98 ? -5.848 11.561 -1.460 1.00 78.25 98 GLY A N 1
ATOM 738 C CA . GLY A 1 98 ? -7.275 11.323 -1.234 1.00 78.25 98 GLY A CA 1
ATOM 739 C C . GLY A 1 98 ? -7.539 9.977 -0.559 1.00 78.25 98 GLY A C 1
ATOM 740 O O . GLY A 1 98 ? -8.354 9.892 0.357 1.00 78.25 98 GLY A O 1
ATOM 741 N N . PHE A 1 99 ? -6.798 8.941 -0.961 1.00 78.44 99 PHE A N 1
ATOM 742 C CA . PHE A 1 99 ? -6.894 7.612 -0.356 1.00 78.44 99 PHE A CA 1
ATOM 743 C C . PHE A 1 99 ? -6.494 7.629 1.126 1.00 78.44 99 PHE A C 1
ATOM 745 O O . PHE A 1 99 ? -7.219 7.123 1.980 1.00 78.44 99 PHE A O 1
ATOM 752 N N . VAL A 1 100 ? -5.369 8.270 1.445 1.00 79.25 100 VAL A N 1
ATOM 753 C CA . VAL A 1 100 ? -4.867 8.391 2.818 1.00 79.25 100 VAL A CA 1
ATOM 754 C C . VAL A 1 100 ? -5.844 9.157 3.718 1.00 79.25 100 VAL A C 1
ATOM 756 O O . VAL A 1 100 ? -6.104 8.735 4.847 1.00 79.25 100 VAL A O 1
ATOM 759 N N . ARG A 1 101 ? -6.428 10.254 3.222 1.00 83.44 101 ARG A N 1
ATOM 760 C CA . ARG A 1 101 ? -7.426 11.032 3.974 1.00 83.44 101 ARG A CA 1
ATOM 761 C C . ARG A 1 101 ? -8.690 10.229 4.264 1.00 83.44 101 ARG A C 1
ATOM 763 O O . ARG A 1 101 ? -9.261 10.375 5.343 1.00 83.44 101 ARG A O 1
ATOM 770 N N . GLU A 1 102 ? -9.120 9.378 3.336 1.00 79.56 102 GLU A N 1
ATOM 771 C CA . GLU A 1 102 ? -10.272 8.501 3.557 1.00 79.56 102 GLU A CA 1
ATOM 772 C C . GLU A 1 102 ? -9.990 7.469 4.656 1.00 79.56 102 GLU A C 1
ATOM 774 O O . GLU A 1 102 ? -10.799 7.312 5.569 1.00 79.56 102 GLU A O 1
ATOM 779 N N . LEU A 1 103 ? -8.813 6.832 4.646 1.00 78.56 103 LEU A N 1
ATOM 780 C CA . LEU A 1 103 ? -8.406 5.927 5.729 1.00 78.56 103 LEU A CA 1
ATOM 781 C C . LEU A 1 103 ? -8.374 6.641 7.087 1.00 78.56 103 LEU A C 1
ATOM 783 O O . LEU A 1 103 ? -8.858 6.106 8.086 1.00 78.56 103 LEU A O 1
ATOM 787 N N . TYR A 1 104 ? -7.859 7.873 7.128 1.00 81.56 104 TYR A N 1
ATOM 788 C CA . TYR A 1 104 ? -7.860 8.679 8.348 1.00 81.56 104 TYR A CA 1
ATOM 789 C C . TYR A 1 104 ? -9.280 8.961 8.865 1.00 81.56 104 TYR A C 1
ATOM 791 O O . TYR A 1 104 ? -9.541 8.807 10.064 1.00 81.56 104 TYR A O 1
ATOM 799 N N . ARG A 1 105 ? -10.219 9.320 7.975 1.00 81.25 105 ARG A N 1
ATOM 800 C CA . ARG A 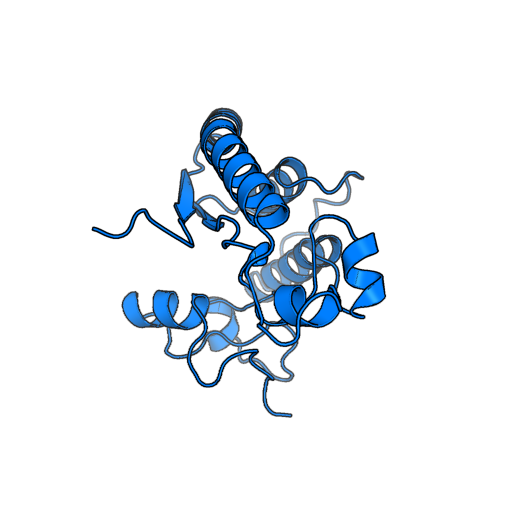1 105 ? -11.638 9.517 8.330 1.00 81.25 105 ARG A CA 1
ATOM 801 C C . ARG A 1 105 ? -12.285 8.252 8.885 1.00 81.25 105 ARG A C 1
ATOM 803 O O . ARG A 1 105 ? -13.133 8.345 9.764 1.00 81.25 105 ARG A O 1
ATOM 810 N N . LEU A 1 106 ? -11.839 7.083 8.431 1.00 78.00 106 LEU A N 1
ATOM 811 C CA . LEU A 1 106 ? -12.284 5.781 8.935 1.00 78.00 106 LEU A CA 1
ATOM 812 C C . LEU A 1 106 ? -11.651 5.382 10.276 1.00 78.00 106 LEU A C 1
ATOM 814 O O . LEU A 1 106 ? -11.981 4.331 10.824 1.00 78.00 106 LEU A O 1
ATOM 818 N N . GLY A 1 107 ? -10.788 6.231 10.838 1.00 79.94 107 GLY A N 1
ATOM 819 C CA . GLY A 1 107 ? -10.189 6.044 12.157 1.00 79.94 107 GLY A CA 1
ATOM 820 C C . GLY A 1 107 ? -8.748 5.539 12.128 1.00 79.94 107 GLY A C 1
ATOM 821 O O . GLY A 1 107 ? -8.155 5.379 13.193 1.00 79.94 107 GLY A O 1
ATOM 822 N N . CYS A 1 108 ? -8.141 5.325 10.955 1.00 79.06 108 CYS A N 1
ATOM 823 C CA . CYS A 1 108 ? -6.722 4.980 10.889 1.00 79.06 108 CYS A CA 1
ATOM 824 C C . CYS A 1 108 ? -5.872 6.143 11.420 1.00 79.06 108 CYS A C 1
ATOM 826 O O . CYS A 1 108 ? -6.059 7.303 11.044 1.00 79.06 108 CYS A O 1
ATOM 828 N N . ARG A 1 109 ? -4.932 5.833 12.316 1.00 85.25 109 ARG A N 1
ATOM 829 C CA . ARG A 1 109 ? -3.976 6.804 12.872 1.00 85.25 109 ARG A CA 1
ATOM 830 C C . ARG A 1 109 ? -2.532 6.438 12.567 1.00 85.25 109 ARG A C 1
ATOM 832 O O . ARG A 1 109 ? -1.734 7.332 12.355 1.00 85.25 109 ARG A O 1
ATOM 839 N N . ASN A 1 110 ? -2.213 5.153 12.456 1.00 85.25 110 ASN A N 1
ATOM 840 C CA . ASN A 1 110 ? -0.890 4.689 12.049 1.00 85.25 110 ASN A CA 1
ATOM 841 C C . ASN A 1 110 ? -0.970 4.172 10.613 1.00 85.25 110 ASN A C 1
ATOM 843 O O . ASN A 1 110 ? -1.725 3.234 10.348 1.00 85.25 110 ASN A O 1
ATOM 847 N N . ILE A 1 111 ? -0.237 4.796 9.689 1.00 84.81 111 ILE A N 1
ATOM 848 C CA . ILE A 1 111 ? -0.275 4.453 8.263 1.00 84.81 111 ILE A CA 1
ATOM 849 C C . ILE A 1 111 ? 1.154 4.280 7.747 1.00 84.81 111 ILE A C 1
ATOM 851 O O . ILE A 1 111 ? 1.979 5.186 7.830 1.00 84.81 111 ILE A O 1
ATOM 855 N N . VAL A 1 112 ? 1.438 3.111 7.175 1.00 85.12 112 VAL A N 1
ATOM 856 C CA . VAL A 1 112 ? 2.709 2.830 6.498 1.00 85.12 112 VAL A CA 1
ATOM 857 C C . VAL A 1 112 ? 2.489 2.913 4.993 1.00 85.12 112 VAL A C 1
ATOM 859 O O . VAL A 1 112 ? 1.596 2.253 4.462 1.00 85.12 112 VAL A O 1
ATOM 862 N N . VAL A 1 113 ? 3.302 3.708 4.301 1.00 84.50 113 VAL A N 1
ATOM 863 C CA . VAL A 1 113 ? 3.237 3.870 2.845 1.00 84.50 113 VAL A CA 1
ATOM 864 C C . VAL A 1 113 ? 4.518 3.330 2.221 1.00 84.50 113 VAL A C 1
ATOM 866 O O . VAL A 1 113 ? 5.607 3.847 2.464 1.00 84.50 113 VAL A O 1
ATOM 869 N N . GLY A 1 114 ? 4.383 2.276 1.416 1.00 83.94 114 GLY A N 1
ATOM 870 C CA . GLY A 1 114 ? 5.490 1.702 0.654 1.00 83.94 114 GLY A CA 1
ATOM 871 C C . GLY A 1 114 ? 5.845 2.543 -0.573 1.00 83.94 114 GLY A C 1
ATOM 872 O O . GLY A 1 114 ? 4.955 3.015 -1.285 1.00 83.94 114 GLY A O 1
ATOM 873 N N . GLY A 1 115 ? 7.142 2.713 -0.828 1.00 81.00 115 GLY A N 1
ATOM 874 C CA . GLY A 1 115 ? 7.645 3.261 -2.091 1.00 81.00 115 GLY A CA 1
ATOM 875 C C . GLY A 1 115 ? 7.483 2.296 -3.271 1.00 81.00 115 GLY A C 1
ATOM 876 O O . GLY A 1 115 ? 7.140 1.126 -3.106 1.00 81.00 115 GLY A O 1
ATOM 877 N N . LEU A 1 116 ? 7.756 2.775 -4.483 1.00 82.00 116 LEU A N 1
ATOM 878 C CA . LEU A 1 116 ? 7.859 1.928 -5.670 1.00 82.00 116 LEU A CA 1
ATOM 879 C C . LEU A 1 116 ? 9.218 1.213 -5.706 1.00 82.00 116 LEU A C 1
ATOM 881 O O . LEU A 1 116 ? 10.225 1.826 -5.343 1.00 82.00 116 LEU A O 1
ATOM 885 N N . PRO A 1 117 ? 9.282 -0.052 -6.159 1.00 82.94 117 PRO A N 1
ATOM 886 C CA . PRO A 1 117 ? 10.546 -0.688 -6.515 1.00 82.94 117 PRO A CA 1
ATOM 887 C C . PRO A 1 117 ? 11.131 -0.050 -7.786 1.00 82.94 117 PRO A C 1
ATOM 889 O O . PRO A 1 117 ? 10.486 0.768 -8.440 1.00 82.94 117 PRO A O 1
ATOM 892 N N . LEU A 1 118 ? 12.342 -0.456 -8.174 1.00 84.94 118 LEU A N 1
ATOM 893 C CA . LEU A 1 118 ? 12.896 -0.144 -9.495 1.00 84.94 118 LEU A CA 1
ATOM 894 C C . LEU A 1 118 ? 12.057 -0.839 -10.579 1.00 84.94 118 LEU A C 1
ATOM 896 O O . LEU A 1 118 ? 12.307 -1.995 -10.926 1.00 84.94 118 LEU A O 1
ATOM 900 N N . MET A 1 119 ? 11.023 -0.149 -11.069 1.00 84.06 119 MET A N 1
ATOM 901 C CA . MET A 1 119 ? 10.008 -0.737 -11.948 1.00 84.06 119 MET A CA 1
ATOM 902 C C . MET A 1 119 ? 10.608 -1.300 -13.238 1.00 84.06 119 MET A C 1
ATOM 904 O O . MET A 1 119 ? 10.210 -2.379 -13.672 1.00 84.06 119 MET A O 1
ATOM 908 N N . GLY A 1 120 ? 11.615 -0.631 -13.802 1.00 81.69 120 GLY A N 1
ATOM 909 C CA . GLY A 1 120 ? 12.268 -1.046 -15.041 1.00 81.69 120 GLY A CA 1
ATOM 910 C C . GLY A 1 120 ? 13.078 -2.337 -14.922 1.00 81.69 120 GLY A C 1
ATOM 911 O O . GLY A 1 120 ? 13.372 -2.954 -15.942 1.00 81.69 120 GLY A O 1
ATOM 912 N N . CYS A 1 121 ? 13.419 -2.765 -13.705 1.00 86.00 121 CYS A N 1
ATOM 913 C CA . CYS A 1 121 ? 14.091 -4.039 -13.436 1.00 86.00 121 CYS A CA 1
ATOM 914 C C . CYS A 1 121 ? 13.118 -5.167 -13.055 1.00 86.00 121 CYS A C 1
ATOM 916 O O . CYS A 1 121 ? 13.551 -6.255 -12.672 1.00 86.00 121 CYS A O 1
ATOM 918 N N . LEU A 1 122 ? 11.803 -4.937 -13.125 1.00 82.38 122 LEU A N 1
ATOM 919 C CA . LEU A 1 122 ? 10.836 -6.007 -12.909 1.00 82.38 122 LEU A CA 1
ATOM 920 C C . LEU A 1 122 ? 10.810 -6.941 -14.130 1.00 82.38 122 LEU A C 1
ATOM 922 O O . LEU A 1 122 ? 10.711 -6.446 -15.257 1.00 82.38 122 LEU A O 1
ATOM 926 N N . PRO A 1 123 ? 10.785 -8.278 -13.946 1.00 81.38 123 PRO A N 1
ATOM 927 C CA . PRO A 1 123 ? 10.790 -9.234 -15.059 1.00 81.38 123 PRO A CA 1
ATOM 928 C C . PRO A 1 123 ? 9.699 -8.977 -16.108 1.00 81.38 123 PRO A C 1
ATOM 930 O O . PRO A 1 123 ? 9.919 -9.168 -17.306 1.00 81.38 123 PRO A O 1
ATOM 933 N N . VAL A 1 124 ? 8.534 -8.490 -15.666 1.00 79.06 124 VAL A N 1
ATOM 934 C CA . VAL A 1 124 ? 7.417 -8.122 -16.546 1.00 79.06 124 VAL A CA 1
ATOM 935 C C . VAL A 1 124 ? 7.766 -6.951 -17.472 1.00 79.06 124 VAL A C 1
ATOM 937 O O . VAL A 1 124 ? 7.437 -7.005 -18.656 1.00 79.06 124 VAL A O 1
ATOM 940 N N . GLN A 1 125 ? 8.486 -5.934 -16.987 1.00 77.06 125 GLN A N 1
ATOM 941 C CA . GLN A 1 125 ? 8.890 -4.779 -17.799 1.00 77.06 125 GLN A CA 1
ATOM 942 C C . GLN A 1 125 ? 10.013 -5.149 -18.765 1.00 77.06 125 GLN A C 1
ATOM 944 O O . GLN A 1 125 ? 9.972 -4.797 -19.945 1.00 77.06 125 GLN A O 1
ATOM 949 N N . MET A 1 126 ? 10.957 -5.962 -18.290 1.00 77.69 126 MET A N 1
ATOM 950 C CA . MET A 1 126 ? 12.075 -6.465 -19.090 1.00 77.69 126 MET A CA 1
ATOM 951 C C . MET A 1 126 ? 11.596 -7.331 -20.269 1.00 77.69 126 MET A C 1
ATOM 953 O O . MET A 1 126 ? 12.215 -7.320 -21.329 1.00 77.69 126 MET A O 1
ATOM 957 N N . THR A 1 127 ? 10.481 -8.056 -20.104 1.00 73.81 127 THR A N 1
ATOM 958 C CA . THR A 1 127 ? 9.909 -8.939 -21.139 1.00 73.81 127 THR A CA 1
ATOM 959 C C . THR A 1 127 ? 8.989 -8.185 -22.106 1.00 73.81 127 THR A C 1
ATOM 961 O O . THR A 1 127 ? 9.091 -8.346 -23.320 1.00 73.81 127 THR A O 1
ATOM 964 N N . THR A 1 128 ? 8.102 -7.328 -21.589 1.00 68.69 128 THR A N 1
ATOM 965 C CA . THR A 1 128 ? 7.039 -6.687 -22.389 1.00 68.69 128 THR A CA 1
ATOM 966 C C . THR A 1 128 ? 7.579 -5.656 -23.380 1.00 68.69 128 THR A C 1
ATOM 968 O O . THR A 1 128 ? 6.984 -5.429 -24.430 1.00 68.69 128 THR A O 1
ATOM 971 N N . LYS A 1 129 ? 8.738 -5.046 -23.103 1.00 64.56 129 LYS A N 1
ATOM 972 C CA . LYS A 1 129 ? 9.327 -4.032 -23.991 1.00 64.56 129 LYS A CA 1
ATOM 973 C C . LYS A 1 129 ? 9.943 -4.594 -25.278 1.00 64.56 129 LYS A C 1
ATOM 975 O O . LYS A 1 129 ? 10.475 -3.791 -26.036 1.00 64.56 129 LYS A O 1
ATOM 980 N N . MET A 1 130 ? 9.876 -5.913 -25.530 1.00 53.97 130 MET A N 1
ATOM 981 C CA . MET A 1 130 ? 10.231 -6.622 -26.783 1.00 53.97 130 MET A CA 1
ATOM 982 C C . MET A 1 130 ? 11.518 -6.161 -27.500 1.00 53.97 130 MET A C 1
ATOM 984 O O . MET A 1 130 ? 11.682 -6.393 -28.694 1.00 53.97 130 MET A O 1
ATOM 988 N N . ARG A 1 131 ? 12.447 -5.493 -26.806 1.00 53.56 131 ARG A N 1
ATOM 989 C CA . ARG A 1 131 ? 13.614 -4.874 -27.446 1.00 53.56 131 ARG A CA 1
ATOM 990 C C . ARG A 1 131 ? 14.888 -5.690 -27.323 1.00 53.56 131 ARG A C 1
ATOM 992 O O . ARG A 1 131 ? 15.771 -5.467 -28.132 1.00 53.56 131 ARG A O 1
ATOM 999 N N . ASN A 1 132 ? 15.002 -6.621 -26.372 1.00 51.88 132 ASN A N 1
ATOM 1000 C CA . ASN A 1 132 ? 16.260 -7.335 -26.147 1.00 51.88 132 ASN A CA 1
ATOM 1001 C C . ASN A 1 132 ? 16.055 -8.761 -25.616 1.00 51.88 132 ASN A C 1
ATOM 1003 O O . ASN A 1 132 ? 15.486 -8.953 -24.544 1.00 51.88 132 ASN A O 1
ATOM 1007 N N . ILE A 1 133 ? 16.658 -9.742 -26.299 1.00 59.88 133 ILE A N 1
ATOM 1008 C CA . ILE A 1 133 ? 16.907 -11.112 -25.798 1.00 59.88 133 ILE A CA 1
ATOM 1009 C C . ILE A 1 133 ? 17.648 -11.080 -24.441 1.00 59.88 133 ILE A C 1
ATOM 1011 O O . ILE A 1 133 ? 17.500 -11.973 -23.612 1.00 59.88 133 ILE A O 1
ATOM 1015 N N . MET A 1 134 ? 18.390 -9.998 -24.184 1.00 60.50 134 MET A N 1
ATOM 1016 C CA . MET A 1 134 ? 19.284 -9.813 -23.039 1.00 60.50 134 MET A CA 1
ATOM 1017 C C . MET A 1 134 ? 18.633 -9.318 -21.733 1.00 60.50 134 MET A C 1
ATOM 1019 O O . MET A 1 134 ? 19.369 -9.069 -20.786 1.00 60.50 134 MET A O 1
ATOM 1023 N N . ARG A 1 135 ? 17.296 -9.182 -21.632 1.00 69.06 135 ARG A N 1
ATOM 1024 C CA . ARG A 1 135 ? 16.595 -8.826 -20.369 1.00 69.06 135 ARG A CA 1
ATOM 1025 C C . ARG A 1 135 ? 17.304 -7.694 -19.585 1.00 69.06 135 ARG A C 1
ATOM 1027 O O . ARG A 1 135 ? 17.707 -7.879 -18.443 1.00 69.06 135 ARG A O 1
ATOM 1034 N N . PHE A 1 136 ? 17.498 -6.527 -20.196 1.00 80.88 136 PHE A N 1
ATOM 1035 C CA . PHE A 1 136 ? 18.074 -5.365 -19.502 1.00 80.88 136 PHE A CA 1
ATOM 1036 C C . PHE A 1 136 ? 17.000 -4.555 -18.767 1.00 80.88 136 PHE A C 1
ATOM 1038 O O . PHE A 1 136 ? 15.838 -4.549 -19.181 1.00 80.88 136 PHE A O 1
ATOM 1045 N N . CYS A 1 137 ? 17.392 -3.851 -17.700 1.00 83.62 137 CYS A N 1
ATOM 1046 C CA . CYS A 1 137 ? 16.498 -2.922 -17.016 1.00 83.62 137 CYS A CA 1
ATOM 1047 C C . CYS A 1 137 ? 16.116 -1.742 -17.919 1.00 83.62 137 CYS A C 1
ATOM 1049 O O . CYS A 1 137 ? 16.927 -1.222 -18.687 1.00 83.62 137 CYS A O 1
ATOM 1051 N N . VAL A 1 138 ? 14.876 -1.275 -17.789 1.00 85.25 138 VAL A N 1
ATOM 1052 C CA . VAL A 1 138 ? 14.406 -0.058 -18.455 1.00 85.25 138 VAL A CA 1
ATOM 1053 C C . VAL A 1 138 ? 14.758 1.153 -17.590 1.00 85.25 138 VAL A C 1
ATOM 1055 O O . VAL A 1 138 ? 14.004 1.541 -16.700 1.00 85.25 138 VAL A O 1
ATOM 1058 N N . GLU A 1 139 ? 15.906 1.775 -17.858 1.00 87.81 139 GLU A N 1
ATOM 1059 C CA . GLU A 1 139 ? 16.437 2.861 -17.016 1.00 87.81 139 GLU A CA 1
ATOM 1060 C C . GLU A 1 139 ? 15.491 4.054 -16.849 1.00 87.81 139 GLU A C 1
ATOM 1062 O O . GLU A 1 139 ? 15.457 4.683 -15.793 1.00 87.81 139 GLU A O 1
ATOM 1067 N N . GLN A 1 140 ? 14.681 4.361 -17.863 1.00 83.94 140 GLN A N 1
ATOM 1068 C CA . GLN A 1 140 ? 13.709 5.445 -17.748 1.00 83.94 140 GLN A CA 1
ATOM 1069 C C . GLN A 1 140 ? 12.639 5.147 -16.687 1.00 83.94 140 GLN A C 1
ATOM 1071 O O . GLN A 1 140 ? 12.329 6.007 -15.870 1.00 83.94 140 GLN A O 1
ATOM 1076 N N . GLU A 1 141 ? 12.136 3.914 -16.631 1.00 84.25 141 GLU A N 1
ATOM 1077 C CA . GLU A 1 141 ? 11.138 3.508 -15.634 1.00 84.25 141 GLU A CA 1
ATOM 1078 C C . GLU A 1 141 ? 11.741 3.471 -14.224 1.00 84.25 141 GLU A C 1
ATOM 1080 O O . GLU A 1 141 ? 11.070 3.790 -13.239 1.00 84.25 141 GLU A O 1
ATOM 1085 N N . ASN A 1 142 ? 13.034 3.151 -14.117 1.00 86.75 142 ASN A N 1
ATOM 1086 C CA . ASN A 1 142 ? 13.775 3.269 -12.864 1.00 86.75 142 ASN A CA 1
ATOM 1087 C C . ASN A 1 142 ? 13.872 4.732 -12.405 1.00 86.75 142 ASN A C 1
ATOM 1089 O O . ASN A 1 142 ? 13.568 5.021 -11.247 1.00 86.75 142 ASN A O 1
ATOM 1093 N N . LYS A 1 143 ? 14.227 5.667 -13.299 1.00 86.75 143 LYS A N 1
ATOM 1094 C CA . LYS A 1 143 ? 14.264 7.111 -12.994 1.00 86.75 143 LYS A CA 1
ATOM 1095 C C . LYS A 1 143 ? 12.903 7.632 -12.537 1.00 86.75 143 LYS A C 1
ATOM 1097 O O . LYS A 1 143 ? 12.834 8.356 -11.544 1.00 86.75 143 LYS A O 1
ATOM 1102 N N . ASP A 1 144 ? 11.829 7.221 -13.206 1.00 85.81 144 ASP A N 1
ATOM 1103 C CA . ASP A 1 144 ? 10.466 7.619 -12.846 1.00 85.81 144 ASP A CA 1
ATOM 1104 C C . ASP A 1 144 ? 10.073 7.081 -11.458 1.00 85.81 144 ASP A C 1
ATOM 1106 O O . ASP A 1 144 ? 9.480 7.806 -10.654 1.00 85.81 144 ASP A O 1
ATOM 1110 N N . SER A 1 145 ? 10.476 5.847 -11.135 1.00 83.06 145 SER A N 1
ATOM 1111 C CA . SER A 1 145 ? 10.266 5.231 -9.814 1.00 83.06 145 SER A CA 1
ATOM 1112 C C . SER A 1 145 ? 11.006 5.987 -8.706 1.00 83.06 145 SER A C 1
ATOM 1114 O O . SER A 1 145 ? 10.433 6.279 -7.653 1.00 83.06 145 SER A O 1
ATOM 1116 N N . VAL A 1 146 ? 12.263 6.367 -8.958 1.00 87.94 146 VAL A N 1
ATOM 1117 C CA . VAL A 1 146 ? 13.073 7.169 -8.028 1.00 87.94 146 VAL A CA 1
ATOM 1118 C C . VAL A 1 146 ? 12.440 8.537 -7.799 1.00 87.94 146 VAL A C 1
ATOM 1120 O O . VAL A 1 146 ? 12.275 8.958 -6.653 1.00 87.94 146 VAL A O 1
ATOM 1123 N N . LEU A 1 147 ? 12.037 9.222 -8.871 1.00 85.06 147 LEU A N 1
ATOM 1124 C CA . LEU A 1 147 ? 11.406 10.536 -8.781 1.00 85.06 147 LEU A CA 1
ATOM 1125 C C . LEU A 1 147 ? 10.070 10.476 -8.029 1.00 85.06 147 LEU A C 1
ATOM 1127 O O . LEU A 1 147 ? 9.766 11.366 -7.230 1.00 85.06 147 LEU A O 1
ATOM 1131 N N . TYR A 1 148 ? 9.272 9.432 -8.261 1.00 84.50 148 TYR A N 1
ATOM 1132 C CA . TYR A 1 148 ? 8.045 9.194 -7.509 1.00 84.50 148 TYR A CA 1
ATOM 1133 C C . TYR A 1 148 ? 8.334 9.049 -6.010 1.00 84.50 148 TYR A C 1
ATOM 1135 O O . TYR A 1 148 ? 7.714 9.747 -5.207 1.00 84.50 148 TYR A O 1
ATOM 1143 N N . ASN A 1 149 ? 9.311 8.219 -5.628 1.00 87.31 149 ASN A N 1
ATOM 1144 C CA . ASN A 1 149 ? 9.675 8.017 -4.224 1.00 87.31 149 ASN A CA 1
ATOM 1145 C C . ASN A 1 149 ? 10.207 9.298 -3.567 1.00 87.31 149 ASN A C 1
ATOM 1147 O O . ASN A 1 149 ? 9.837 9.607 -2.437 1.00 87.31 149 ASN A O 1
ATOM 1151 N N . GLN A 1 150 ? 11.001 10.099 -4.282 1.00 89.00 150 GLN A N 1
ATOM 1152 C CA . GLN A 1 150 ? 11.459 11.404 -3.791 1.00 89.00 150 GLN A CA 1
ATOM 1153 C C . GLN A 1 150 ? 10.293 12.364 -3.519 1.00 89.00 150 GLN A C 1
ATOM 1155 O O . GLN A 1 150 ? 10.280 13.054 -2.499 1.00 89.00 150 GLN A O 1
ATOM 1160 N N . LYS A 1 151 ? 9.299 12.411 -4.416 1.00 87.81 151 LYS A N 1
ATOM 1161 C CA . LYS A 1 151 ? 8.080 13.214 -4.217 1.00 87.81 151 LYS A CA 1
ATOM 1162 C C . LYS A 1 151 ? 7.246 12.681 -3.055 1.00 87.81 151 LYS A C 1
ATOM 1164 O O . LYS A 1 151 ? 6.706 13.468 -2.284 1.00 87.81 151 LYS A O 1
ATOM 1169 N N . LEU A 1 152 ? 7.162 11.361 -2.917 1.00 84.69 152 LEU A N 1
ATOM 1170 C CA . LEU A 1 152 ? 6.424 10.697 -1.852 1.00 84.69 152 LEU A CA 1
ATOM 1171 C C . LEU A 1 152 ? 6.986 11.048 -0.469 1.00 84.69 152 LEU A C 1
ATOM 1173 O O . LEU A 1 152 ? 6.231 11.489 0.393 1.00 84.69 152 LEU A O 1
ATOM 1177 N N . VAL A 1 153 ? 8.303 10.934 -0.282 1.00 90.00 153 VAL A N 1
ATOM 1178 C CA . VAL A 1 153 ? 8.976 11.245 0.992 1.00 90.00 153 VAL A CA 1
ATOM 1179 C C . VAL A 1 153 ? 8.751 12.696 1.423 1.00 90.00 153 VAL A C 1
ATOM 1181 O O . VAL A 1 153 ? 8.581 12.954 2.608 1.00 90.00 153 VAL A O 1
ATOM 1184 N N . LYS A 1 154 ? 8.690 13.641 0.476 1.00 90.56 154 LYS A N 1
ATOM 1185 C CA . LYS A 1 154 ? 8.396 15.054 0.772 1.00 90.56 154 LYS A CA 1
ATOM 1186 C C . LYS A 1 154 ? 6.925 15.299 1.104 1.00 90.56 154 LYS A C 1
ATOM 1188 O O . LYS A 1 154 ? 6.620 16.121 1.957 1.00 90.56 154 LYS A O 1
ATOM 1193 N N . LYS A 1 155 ? 6.019 14.569 0.450 1.00 88.50 155 LYS A N 1
ATOM 1194 C CA . LYS A 1 155 ? 4.574 14.769 0.592 1.00 88.50 155 LYS A CA 1
ATOM 1195 C C . LYS A 1 155 ? 3.988 14.140 1.859 1.00 88.50 155 LYS A C 1
ATOM 1197 O O . LYS A 1 155 ? 2.998 14.642 2.377 1.00 88.50 155 LYS A O 1
ATOM 1202 N N . LEU A 1 156 ? 4.559 13.044 2.361 1.00 87.38 156 LEU A N 1
ATOM 1203 C CA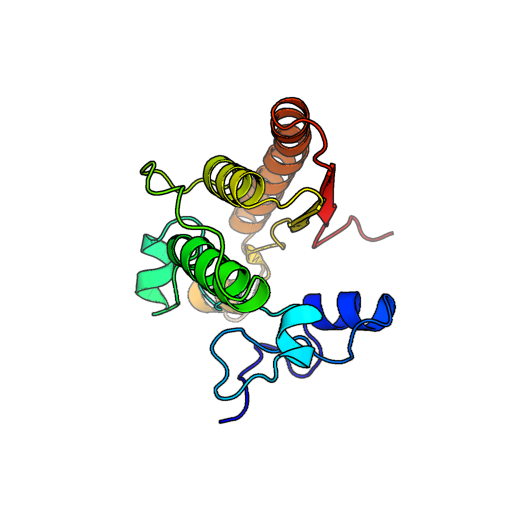 . LEU A 1 156 ? 4.032 12.375 3.560 1.00 87.38 156 LEU A CA 1
ATOM 1204 C C . LEU A 1 156 ? 4.026 13.283 4.808 1.00 87.38 156 LEU A C 1
ATOM 1206 O O . LEU A 1 156 ? 2.975 13.349 5.441 1.00 87.38 156 LEU A O 1
ATOM 1210 N N . PRO A 1 157 ? 5.095 14.046 5.123 1.00 91.25 157 PRO A N 1
ATOM 1211 C CA . PRO A 1 157 ? 5.074 15.018 6.219 1.00 91.25 157 PRO A CA 1
ATOM 1212 C C . PRO A 1 157 ? 4.016 16.117 6.057 1.00 91.25 157 PRO A C 1
ATOM 1214 O O . PRO A 1 157 ? 3.377 16.497 7.033 1.00 91.25 157 PRO A O 1
ATOM 1217 N N . GLU A 1 158 ? 3.787 16.606 4.832 1.00 90.00 158 GLU A N 1
ATOM 1218 C CA . GLU A 1 158 ? 2.737 17.601 4.553 1.00 90.00 158 GLU A CA 1
ATOM 1219 C C . GLU A 1 158 ? 1.342 17.039 4.865 1.00 90.00 158 GLU A C 1
ATOM 1221 O O . GLU A 1 158 ? 0.487 17.720 5.435 1.00 90.00 158 GLU A O 1
ATOM 1226 N N . ILE A 1 159 ? 1.111 15.770 4.514 1.00 86.44 159 ILE A N 1
ATOM 1227 C CA . ILE A 1 159 ? -0.142 15.077 4.811 1.00 86.44 159 ILE A CA 1
ATOM 1228 C C . ILE A 1 159 ? -0.284 14.857 6.319 1.00 86.44 159 ILE A C 1
ATOM 1230 O O . ILE A 1 159 ? -1.345 15.170 6.860 1.00 86.44 159 ILE A O 1
ATOM 1234 N N . GLU A 1 160 ? 0.765 14.371 6.987 1.00 90.25 160 GLU A N 1
ATOM 1235 C CA . GLU A 1 160 ? 0.795 14.139 8.437 1.00 90.25 160 GLU A CA 1
ATOM 1236 C C . GLU A 1 160 ? 0.477 15.415 9.221 1.00 90.25 160 GLU A C 1
ATOM 1238 O O . GLU A 1 160 ? -0.406 15.405 10.078 1.00 90.25 160 GLU A O 1
ATOM 1243 N N . ALA A 1 161 ? 1.096 16.541 8.852 1.00 92.12 161 ALA A N 1
ATOM 1244 C CA . ALA A 1 161 ? 0.829 17.844 9.458 1.00 92.12 161 ALA A CA 1
ATOM 1245 C C . ALA A 1 161 ? -0.643 18.277 9.321 1.00 92.12 161 ALA A C 1
ATOM 1247 O O . ALA A 1 161 ? -1.176 18.959 10.194 1.00 92.12 161 ALA A O 1
ATOM 1248 N N . SER A 1 162 ? -1.324 17.856 8.249 1.00 90.00 162 SER A N 1
ATOM 1249 C CA . SER A 1 162 ? -2.746 18.150 8.026 1.00 90.00 162 SER A CA 1
ATOM 1250 C C . SER A 1 162 ? -3.715 17.186 8.726 1.00 90.00 162 SER A C 1
ATOM 1252 O O . SER A 1 162 ? -4.927 17.392 8.656 1.00 90.00 162 SER A O 1
ATOM 1254 N N . LEU A 1 163 ? -3.214 16.125 9.370 1.00 90.31 163 LEU A N 1
ATOM 1255 C CA . LEU A 1 163 ? -4.011 15.046 9.961 1.00 90.31 163 LEU A CA 1
ATOM 1256 C C . LEU A 1 163 ? -3.605 14.818 11.432 1.00 90.31 163 LEU A C 1
ATOM 1258 O O . LEU A 1 163 ? -2.841 13.897 11.736 1.00 90.31 163 LEU A O 1
ATOM 1262 N N . PRO A 1 164 ? -4.131 15.618 12.379 1.00 92.00 164 PRO A N 1
ATOM 1263 C CA . PRO A 1 164 ? -3.733 15.557 13.783 1.00 92.00 164 PRO A CA 1
ATOM 1264 C C . PRO A 1 164 ? -3.889 14.163 14.401 1.00 92.00 164 PRO A C 1
ATOM 1266 O O . PRO A 1 164 ? -4.878 13.459 14.160 1.00 92.00 164 PRO A O 1
ATOM 1269 N N . GLY A 1 165 ? -2.908 13.767 15.214 1.00 89.06 165 GLY A N 1
ATOM 1270 C CA . GLY A 1 165 ? -2.884 12.468 15.892 1.00 89.06 165 GLY A CA 1
ATOM 1271 C C . GLY A 1 165 ? -2.635 11.272 14.969 1.00 89.06 165 GLY A C 1
ATOM 1272 O O . GLY A 1 165 ? -2.770 10.133 15.415 1.00 89.06 165 GLY A O 1
ATOM 1273 N N . SER A 1 166 ? -2.309 11.505 13.695 1.00 89.56 166 SER A N 1
ATOM 1274 C CA . SER A 1 166 ? -1.816 10.460 12.801 1.00 89.56 166 SER A CA 1
ATOM 1275 C C . SER A 1 166 ? -0.290 10.414 12.777 1.00 89.56 166 SER A C 1
ATOM 1277 O O . SER A 1 166 ? 0.376 11.393 13.095 1.00 89.56 166 SER A O 1
ATOM 1279 N N . LYS A 1 167 ? 0.245 9.252 12.412 1.00 89.06 167 LYS A N 1
ATOM 1280 C CA . LYS A 1 167 ? 1.664 8.986 12.222 1.00 89.06 167 LYS A CA 1
ATOM 1281 C C . LYS A 1 167 ? 1.842 8.257 10.899 1.00 89.06 167 LYS A C 1
ATOM 1283 O O . LYS A 1 167 ? 1.267 7.177 10.705 1.00 89.06 167 LYS A O 1
ATOM 1288 N N . PHE A 1 168 ? 2.644 8.831 10.009 1.00 85.44 168 PHE A N 1
ATOM 1289 C CA . PHE A 1 168 ? 2.993 8.221 8.737 1.00 85.44 168 PHE A CA 1
ATOM 1290 C C . PHE A 1 168 ? 4.414 7.673 8.777 1.00 85.44 168 PHE A C 1
ATOM 1292 O O . PHE A 1 168 ? 5.337 8.288 9.302 1.00 85.44 168 PHE A O 1
ATOM 1299 N N . LEU A 1 169 ? 4.603 6.490 8.199 1.00 85.19 169 LEU A N 1
ATOM 1300 C CA . LEU A 1 169 ? 5.925 5.905 8.019 1.00 85.19 169 LEU A CA 1
ATOM 1301 C C . LEU A 1 169 ? 6.129 5.548 6.553 1.00 85.19 169 LEU A C 1
ATOM 1303 O O . LEU A 1 169 ? 5.330 4.827 5.956 1.00 85.19 169 LEU A O 1
ATOM 1307 N N . TYR A 1 170 ? 7.213 6.049 5.972 1.00 84.44 170 TYR A N 1
ATOM 1308 C CA . TYR A 1 170 ? 7.651 5.640 4.646 1.00 84.44 170 TYR A CA 1
ATOM 1309 C C . TYR A 1 170 ? 8.444 4.334 4.744 1.00 84.44 170 TYR A C 1
ATOM 1311 O O . TYR A 1 170 ? 9.449 4.266 5.449 1.00 84.44 170 TYR A O 1
ATOM 1319 N N . ALA A 1 171 ? 8.005 3.305 4.022 1.00 84.00 171 ALA A N 1
ATOM 1320 C CA . ALA A 1 171 ? 8.728 2.046 3.901 1.00 84.00 171 ALA A CA 1
ATOM 1321 C C . ALA A 1 171 ? 9.454 2.003 2.552 1.00 84.00 171 ALA A C 1
ATOM 1323 O O . ALA A 1 171 ? 8.828 1.880 1.493 1.00 84.00 171 ALA A O 1
ATOM 1324 N N . SER A 1 172 ? 10.784 2.105 2.585 1.00 80.69 172 SER A N 1
ATOM 1325 C CA . SER A 1 172 ? 11.587 1.997 1.368 1.00 80.69 172 SER A CA 1
ATOM 1326 C C . SER A 1 172 ? 11.599 0.556 0.872 1.00 80.69 172 SER A C 1
ATOM 1328 O O . SER A 1 172 ? 11.999 -0.350 1.597 1.00 80.69 172 SER A O 1
ATOM 1330 N N . VAL A 1 173 ? 11.174 0.349 -0.373 1.00 72.62 173 VAL A N 1
ATOM 1331 C CA . VAL A 1 173 ? 11.170 -0.979 -1.014 1.00 72.62 173 VAL A CA 1
ATOM 1332 C C . VAL A 1 173 ? 12.532 -1.306 -1.637 1.00 72.62 173 VAL A C 1
ATOM 1334 O O . VAL A 1 173 ? 12.891 -2.470 -1.779 1.00 72.62 173 VAL A O 1
ATOM 1337 N N . TYR A 1 174 ? 13.327 -0.282 -1.944 1.00 66.69 174 TYR A N 1
ATOM 1338 C CA . TYR A 1 174 ? 14.750 -0.404 -2.240 1.00 66.69 174 TYR A CA 1
ATOM 1339 C C . TYR A 1 174 ? 15.507 0.652 -1.425 1.00 66.69 174 TYR A C 1
ATOM 1341 O O . TYR A 1 174 ? 15.079 1.804 -1.341 1.00 66.69 174 TYR A O 1
ATOM 1349 N N . GLY A 1 175 ? 16.593 0.265 -0.764 1.00 57.53 175 GLY A N 1
ATOM 1350 C CA . GLY A 1 175 ? 17.558 1.200 -0.179 1.00 57.53 175 GLY A CA 1
ATOM 1351 C C . GLY A 1 175 ? 18.764 1.361 -1.107 1.00 57.53 175 GLY A C 1
ATOM 1352 O O . GLY A 1 175 ? 18.923 0.547 -2.025 1.00 57.53 175 GLY A O 1
ATOM 1353 N N . PRO A 1 176 ? 19.642 2.359 -0.890 1.00 40.97 176 PRO A N 1
ATOM 1354 C CA . PRO A 1 176 ? 21.016 2.199 -1.347 1.00 40.97 176 PRO A CA 1
ATOM 1355 C C . PRO A 1 176 ? 21.535 0.891 -0.732 1.00 40.97 176 PRO A C 1
ATOM 1357 O O . PRO A 1 176 ? 21.268 0.612 0.441 1.00 40.97 176 PRO A O 1
ATOM 1360 N N . LYS A 1 177 ? 22.196 0.044 -1.527 1.00 29.12 177 LYS A N 1
ATOM 1361 C CA . LYS A 1 177 ? 22.948 -1.065 -0.933 1.00 29.12 177 LYS A CA 1
ATOM 1362 C C . LYS A 1 177 ? 23.949 -0.458 0.066 1.00 29.12 177 LYS A C 1
ATOM 1364 O O . LYS A 1 177 ? 24.496 0.597 -0.266 1.00 29.12 177 LYS A O 1
ATOM 1369 N N . PRO A 1 178 ? 24.131 -1.057 1.257 1.00 36.47 178 PRO A N 1
ATOM 1370 C CA . PRO A 1 178 ? 25.265 -0.706 2.103 1.00 36.47 178 PRO A CA 1
ATOM 1371 C C . PRO A 1 178 ? 26.581 -0.876 1.335 1.00 36.47 178 PRO A C 1
ATOM 1373 O O . PRO A 1 178 ? 26.619 -1.722 0.405 1.00 36.47 178 PRO A O 1
#

Organism: Brassica carinata (NCBI:txid52824)